Protein AF-A0A5N5HTT5-F1 (afdb_monomer_lite)

Organism: NCBI:txid2448454

Secondary structure (DSSP, 8-state):
----------PPPHHHHHHHHHTEEEEEEEEES----HHHHHHHHHTT------EEEEEEEEE---------

Sequence (72 aa):
MANNNIPYNFMPTKAEEEKARANMTVKNTFYYNFMPTKVEEDAATANNRKHLVTHTCVEIREFSETKDFLGS

pLDDT: mean 70.69, std 12.15, range [36.78, 88.06]

Foldseek 3Di:
DDPPCPPPPCPDDPVRVVVQVVQKDKDKDKDWPDDDDPVVCVVCVVVVHDDPTDIDIDIDIDRDPPPPDDDD

Radius of gyration: 24.93 Å; chains: 1; bounding box: 45×24×79 Å

Structure (mmCIF, N/CA/C/O backbone):
data_AF-A0A5N5HTT5-F1
#
_entry.id   AF-A0A5N5HTT5-F1
#
loop_
_atom_site.group_PDB
_atom_site.id
_atom_site.type_symbol
_atom_site.label_atom_id
_atom_site.label_alt_id
_atom_site.label_comp_id
_atom_site.label_asym_id
_atom_site.label_entity_id
_atom_site.label_seq_id
_atom_site.pdbx_PDB_ins_code
_atom_site.Cartn_x
_atom_site.Cartn_y
_atom_site.Cartn_z
_atom_site.occupancy
_atom_site.B_iso_or_equiv
_atom_site.auth_seq_id
_atom_site.auth_comp_id
_atom_site.auth_asym_id
_atom_site.auth_atom_id
_atom_site.pdbx_PDB_model_num
ATOM 1 N N . MET A 1 1 ? -4.179 2.287 -56.706 1.00 42.81 1 MET A N 1
ATOM 2 C CA . MET A 1 1 ? -3.730 1.104 -55.942 1.00 42.81 1 MET A CA 1
ATOM 3 C C . MET A 1 1 ? -3.120 1.628 -54.651 1.00 42.81 1 MET A C 1
ATOM 5 O O . MET A 1 1 ? -2.193 2.422 -54.743 1.00 42.81 1 MET A O 1
ATOM 9 N N . ALA A 1 2 ? -3.700 1.333 -53.486 1.00 45.28 2 ALA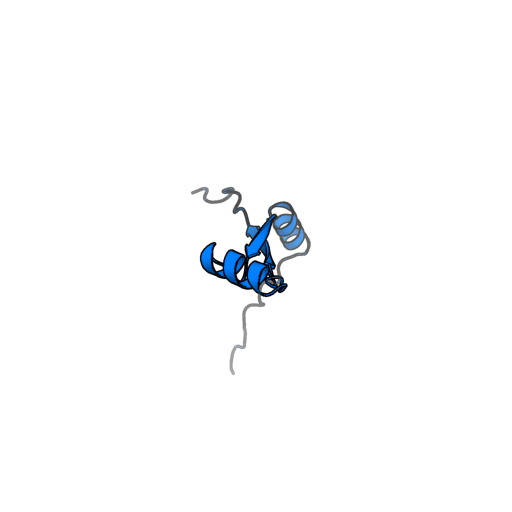 A N 1
ATOM 10 C CA . ALA A 1 2 ? -3.189 1.834 -52.209 1.00 45.28 2 ALA A CA 1
ATOM 11 C C . ALA A 1 2 ? -1.949 1.021 -51.802 1.00 45.28 2 ALA A C 1
ATOM 13 O O . ALA A 1 2 ? -2.015 -0.204 -51.721 1.00 45.28 2 ALA A O 1
ATOM 14 N N . ASN A 1 3 ? -0.816 1.697 -51.606 1.00 46.62 3 ASN A N 1
ATOM 15 C CA . ASN A 1 3 ? 0.392 1.098 -51.048 1.00 46.62 3 ASN A CA 1
ATOM 16 C C . ASN A 1 3 ? 0.180 0.922 -49.539 1.00 46.62 3 ASN A C 1
ATOM 18 O O . ASN A 1 3 ? 0.360 1.862 -48.770 1.00 46.62 3 ASN A O 1
ATOM 22 N N . ASN A 1 4 ? -0.227 -0.279 -49.135 1.00 53.72 4 ASN A N 1
ATOM 23 C CA . ASN A 1 4 ? -0.420 -0.653 -47.736 1.00 53.72 4 ASN A CA 1
ATOM 24 C C . ASN A 1 4 ? 0.903 -1.081 -47.071 1.00 53.72 4 ASN A C 1
ATOM 26 O O . ASN A 1 4 ? 0.928 -2.069 -46.339 1.00 53.72 4 ASN A O 1
ATOM 30 N N . ASN A 1 5 ? 2.002 -0.351 -47.297 1.00 57.94 5 ASN A N 1
ATOM 31 C CA . ASN A 1 5 ? 3.198 -0.457 -46.458 1.00 57.94 5 ASN A CA 1
ATOM 32 C C . ASN A 1 5 ? 2.919 0.214 -45.111 1.00 57.94 5 ASN A C 1
ATOM 34 O O . ASN A 1 5 ? 3.378 1.318 -44.821 1.00 57.94 5 ASN A O 1
ATOM 38 N N . ILE A 1 6 ? 2.142 -0.467 -44.279 1.00 59.03 6 ILE A N 1
ATOM 39 C CA . ILE A 1 6 ? 2.167 -0.225 -42.844 1.00 59.03 6 ILE A CA 1
ATOM 40 C C . ILE A 1 6 ? 3.526 -0.780 -42.393 1.00 59.03 6 ILE A C 1
ATOM 42 O O . ILE A 1 6 ? 3.757 -1.978 -42.584 1.00 59.03 6 ILE A O 1
ATOM 46 N N . PRO A 1 7 ? 4.468 0.042 -41.887 1.00 54.91 7 PRO A N 1
ATOM 47 C CA . PRO A 1 7 ? 5.716 -0.491 -41.366 1.00 54.91 7 PRO A CA 1
ATOM 48 C C . PRO A 1 7 ? 5.352 -1.478 -40.263 1.00 54.91 7 PRO A C 1
ATOM 50 O O . PRO A 1 7 ? 4.597 -1.137 -39.353 1.00 54.91 7 PRO A O 1
ATOM 53 N N . TYR A 1 8 ? 5.823 -2.719 -40.403 1.00 53.53 8 TYR A N 1
ATOM 54 C CA . TYR A 1 8 ? 5.666 -3.749 -39.387 1.00 53.53 8 TYR A CA 1
ATOM 55 C C . TYR A 1 8 ? 6.025 -3.127 -38.041 1.00 53.53 8 TYR A C 1
ATOM 57 O O . TYR A 1 8 ? 7.158 -2.681 -37.853 1.00 53.53 8 TYR A O 1
ATOM 65 N N . ASN A 1 9 ? 5.042 -3.068 -37.139 1.00 58.84 9 ASN A N 1
ATOM 66 C CA . ASN A 1 9 ? 5.274 -2.769 -35.738 1.00 58.84 9 ASN A CA 1
ATOM 67 C C . ASN A 1 9 ? 6.466 -3.618 -35.308 1.00 58.84 9 ASN A C 1
ATOM 69 O O . ASN A 1 9 ? 6.400 -4.847 -35.378 1.00 58.84 9 ASN A O 1
ATOM 73 N N . PHE A 1 10 ? 7.557 -2.949 -34.948 1.00 61.75 10 PHE A N 1
ATOM 74 C CA . PHE A 1 10 ? 8.777 -3.569 -34.464 1.00 61.75 10 PHE A CA 1
ATOM 75 C C . PHE A 1 10 ? 8.414 -4.269 -33.155 1.00 61.75 10 PHE A C 1
ATOM 77 O O . PHE A 1 10 ? 8.399 -3.658 -32.089 1.00 61.75 10 PHE A O 1
ATOM 84 N N . MET A 1 11 ? 7.975 -5.525 -33.252 1.00 62.25 11 MET A N 1
ATOM 85 C CA . MET A 1 11 ? 7.775 -6.354 -32.077 1.00 62.25 11 MET A CA 1
ATOM 86 C C . MET A 1 11 ? 9.170 -6.544 -31.487 1.00 62.25 11 MET A C 1
ATOM 88 O O . MET A 1 11 ? 10.045 -7.031 -32.212 1.00 62.25 11 MET A O 1
ATOM 92 N N . PRO A 1 12 ? 9.407 -6.114 -30.238 1.00 66.38 12 PRO A N 1
ATOM 93 C CA . PRO A 1 12 ? 10.713 -6.261 -29.626 1.00 66.38 12 PRO A CA 1
ATOM 94 C C . PRO A 1 12 ? 11.128 -7.730 -29.682 1.00 66.38 12 PRO A C 1
ATOM 96 O O . PRO A 1 12 ? 10.333 -8.650 -29.475 1.00 66.38 12 PRO A O 1
ATOM 99 N N . THR A 1 13 ? 12.384 -7.958 -30.036 1.00 75.56 13 THR A N 1
ATOM 100 C CA . THR A 1 13 ? 12.958 -9.297 -30.052 1.00 75.56 13 THR A CA 1
ATOM 101 C C . THR A 1 13 ? 12.994 -9.849 -28.627 1.00 75.56 13 THR A C 1
ATOM 103 O O . THR A 1 13 ? 13.109 -9.103 -27.656 1.00 75.56 13 THR A O 1
ATOM 106 N N . LYS A 1 14 ? 12.960 -11.179 -28.475 1.00 73.12 14 LYS A N 1
ATOM 107 C CA . LYS A 1 14 ? 13.040 -11.830 -27.151 1.00 73.12 14 LYS A CA 1
ATOM 108 C C . LYS A 1 14 ? 14.242 -11.351 -26.324 1.00 73.12 14 LYS A C 1
ATOM 110 O O . LYS A 1 14 ? 14.140 -11.240 -25.110 1.00 73.12 14 LYS A O 1
ATOM 115 N N . ALA A 1 15 ? 15.354 -11.041 -26.989 1.00 69.19 15 ALA A N 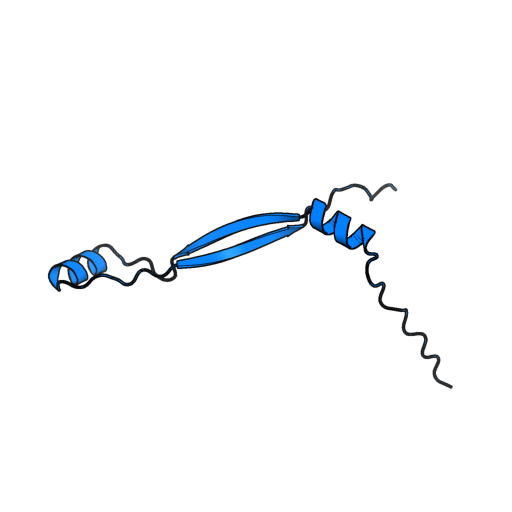1
ATOM 116 C CA . ALA A 1 15 ? 16.559 -10.519 -26.352 1.00 69.19 15 ALA A CA 1
ATOM 117 C C . ALA A 1 15 ? 16.379 -9.079 -25.833 1.00 69.19 15 ALA A C 1
ATOM 119 O O . ALA A 1 15 ? 16.876 -8.743 -24.761 1.00 69.19 15 ALA A O 1
ATOM 120 N N . GLU A 1 16 ? 15.648 -8.232 -26.561 1.00 68.12 16 GLU A N 1
ATOM 121 C CA . GLU A 1 16 ? 15.302 -6.874 -26.120 1.00 68.12 16 GLU A CA 1
ATOM 122 C C . GLU A 1 16 ? 14.306 -6.905 -24.955 1.00 68.12 16 GLU A C 1
ATOM 124 O O . GLU A 1 16 ? 14.471 -6.158 -23.991 1.00 68.12 16 GLU A O 1
ATOM 129 N N . GLU A 1 17 ? 13.328 -7.815 -24.987 1.00 69.25 17 GLU A N 1
ATOM 130 C CA . GLU A 1 17 ? 12.408 -8.042 -23.866 1.00 69.25 17 GLU A CA 1
ATOM 131 C C . GLU A 1 17 ? 13.141 -8.534 -22.609 1.00 69.25 17 GLU A C 1
ATOM 133 O 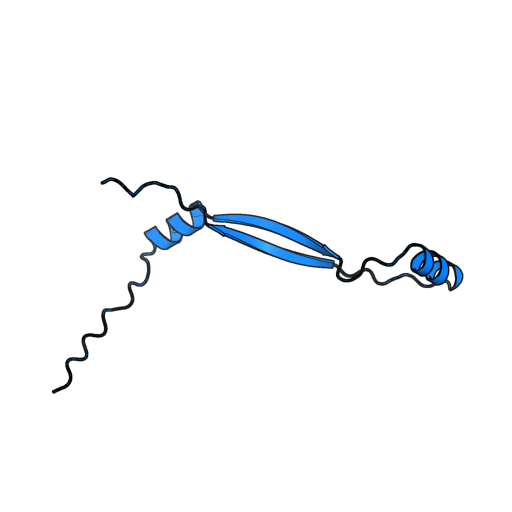O . GLU A 1 17 ? 12.846 -8.095 -21.496 1.00 69.25 17 GLU A O 1
ATOM 138 N N . GLU A 1 18 ? 14.109 -9.436 -22.766 1.00 68.12 18 GLU A N 1
ATOM 139 C CA . GLU A 1 18 ? 14.901 -9.978 -21.661 1.00 68.12 18 GLU A CA 1
ATOM 140 C C . GLU A 1 18 ? 15.847 -8.926 -21.067 1.00 68.12 18 GLU A C 1
ATOM 142 O O . GLU A 1 18 ? 15.913 -8.775 -19.846 1.00 68.12 18 GLU A O 1
ATOM 147 N N . LYS A 1 19 ? 16.494 -8.112 -21.911 1.00 67.62 19 LYS A N 1
ATOM 148 C CA . LYS A 1 19 ? 17.304 -6.966 -21.471 1.00 67.62 19 LYS A CA 1
ATOM 149 C C . LYS A 1 19 ? 16.458 -5.916 -20.743 1.00 67.62 19 LYS A C 1
ATOM 151 O O . LYS A 1 19 ? 16.880 -5.398 -19.711 1.00 67.62 19 LYS A O 1
ATOM 156 N N . ALA A 1 20 ? 15.246 -5.637 -21.228 1.00 65.38 20 ALA A N 1
ATOM 157 C CA . ALA A 1 20 ? 14.314 -4.732 -20.559 1.00 65.38 20 ALA A CA 1
ATOM 158 C C . ALA A 1 20 ? 13.882 -5.263 -19.183 1.00 65.38 20 ALA A C 1
ATOM 160 O O . ALA A 1 20 ? 13.792 -4.491 -18.232 1.00 65.38 20 ALA A O 1
ATOM 161 N N . ARG A 1 21 ? 13.671 -6.580 -19.048 1.00 64.94 21 ARG A N 1
ATOM 162 C CA . ARG A 1 21 ? 13.386 -7.223 -17.753 1.00 64.94 21 ARG A CA 1
ATOM 163 C C . ARG A 1 21 ? 14.578 -7.173 -16.801 1.00 64.94 21 ARG A C 1
ATOM 165 O O . ARG A 1 21 ? 14.371 -6.962 -15.611 1.00 64.94 21 ARG A O 1
ATOM 172 N N . ALA A 1 22 ? 15.799 -7.344 -17.306 1.00 68.88 22 ALA A N 1
ATOM 173 C CA . ALA A 1 22 ? 17.017 -7.280 -16.498 1.00 68.88 22 ALA A CA 1
ATOM 174 C C . ALA A 1 22 ? 17.282 -5.871 -15.929 1.00 68.88 22 ALA A C 1
ATOM 176 O O . ALA A 1 22 ? 17.804 -5.750 -14.825 1.00 68.88 22 ALA A O 1
ATOM 177 N N . ASN A 1 23 ? 16.867 -4.819 -16.643 1.00 65.88 23 ASN A N 1
ATOM 178 C CA . ASN A 1 23 ? 17.017 -3.414 -16.232 1.00 65.88 23 ASN A CA 1
ATOM 179 C C . ASN A 1 23 ? 15.797 -2.848 -15.475 1.00 65.88 23 ASN A C 1
ATOM 181 O O . ASN A 1 23 ? 15.718 -1.636 -15.227 1.00 65.88 23 ASN A O 1
ATOM 185 N N . MET A 1 24 ? 14.832 -3.704 -15.128 1.00 68.25 24 MET A N 1
ATOM 186 C CA . MET A 1 24 ? 13.601 -3.312 -14.452 1.00 68.25 24 MET A CA 1
ATOM 187 C C . MET A 1 24 ? 13.771 -3.423 -12.937 1.00 68.25 24 MET A C 1
ATOM 189 O O . MET A 1 24 ? 13.925 -4.516 -12.391 1.00 68.25 24 MET A O 1
ATOM 193 N N . THR A 1 25 ? 13.693 -2.290 -12.243 1.00 76.62 25 THR A N 1
ATOM 194 C CA . THR A 1 25 ? 13.627 -2.287 -10.779 1.00 76.62 25 THR A CA 1
ATOM 195 C C . THR A 1 25 ? 12.169 -2.434 -10.360 1.00 76.62 25 THR A C 1
ATOM 197 O O . THR A 1 25 ? 11.311 -1.665 -10.795 1.00 76.62 25 THR A O 1
ATOM 200 N N . VAL A 1 26 ? 11.874 -3.427 -9.519 1.00 75.75 26 VAL A N 1
ATOM 201 C CA . VAL A 1 26 ? 10.529 -3.644 -8.967 1.00 75.75 26 VAL A CA 1
ATOM 202 C C . VAL A 1 26 ? 10.505 -3.163 -7.523 1.00 75.75 26 VAL A C 1
ATOM 204 O O . VAL A 1 26 ? 11.277 -3.640 -6.690 1.00 75.75 26 VAL A O 1
ATOM 207 N N . LYS A 1 27 ? 9.608 -2.226 -7.216 1.00 79.19 27 LYS A N 1
ATOM 208 C CA . LYS A 1 27 ? 9.403 -1.695 -5.869 1.00 79.19 27 LYS A CA 1
ATOM 209 C C . LYS A 1 27 ? 7.952 -1.875 -5.447 1.00 79.19 27 LYS A C 1
ATOM 211 O O . LYS A 1 27 ? 7.042 -1.351 -6.082 1.00 79.19 27 LYS A O 1
ATOM 216 N N . ASN A 1 28 ? 7.744 -2.549 -4.320 1.00 80.81 28 ASN A N 1
ATOM 217 C CA . ASN A 1 28 ? 6.423 -2.681 -3.709 1.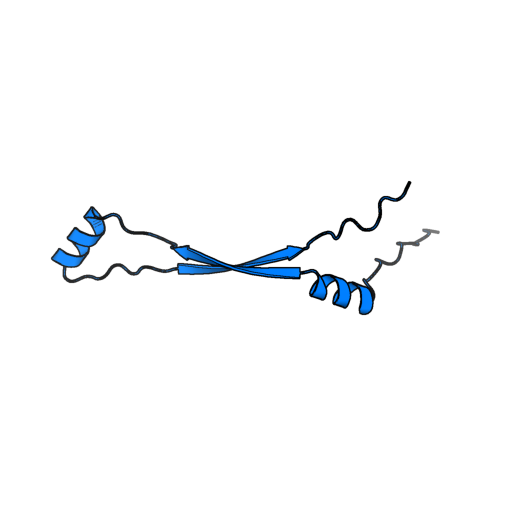00 80.81 28 ASN A CA 1
ATOM 218 C C . ASN A 1 28 ? 6.200 -1.549 -2.707 1.00 80.81 28 ASN A C 1
ATOM 220 O O . ASN A 1 28 ? 7.036 -1.317 -1.833 1.00 80.81 28 ASN A O 1
ATOM 224 N N . THR A 1 29 ? 5.074 -0.850 -2.832 1.00 77.88 29 THR A N 1
ATOM 225 C CA . THR A 1 29 ? 4.681 0.236 -1.926 1.00 77.88 29 THR A CA 1
ATOM 226 C C . THR A 1 29 ? 3.272 -0.019 -1.403 1.00 77.88 29 THR A C 1
ATOM 228 O O . THR A 1 29 ? 2.383 -0.409 -2.157 1.00 77.88 29 THR A O 1
ATOM 231 N N . PHE A 1 30 ? 3.063 0.203 -0.106 1.00 80.31 30 PHE A N 1
ATOM 232 C CA . PHE A 1 30 ? 1.761 0.049 0.539 1.00 80.31 30 PHE A CA 1
ATOM 233 C C . PHE A 1 30 ? 1.158 1.420 0.834 1.00 80.31 30 PHE A C 1
ATOM 235 O O . PHE A 1 30 ? 1.813 2.266 1.442 1.00 80.31 30 PHE A O 1
ATOM 242 N N . TYR A 1 31 ? -0.098 1.617 0.446 1.00 77.81 31 TYR A N 1
ATOM 243 C CA . TYR A 1 31 ? -0.873 2.811 0.772 1.00 77.81 31 TYR A CA 1
ATOM 244 C C . TYR A 1 31 ? -2.038 2.421 1.672 1.00 77.81 31 TYR A C 1
ATOM 246 O O . TYR A 1 31 ? -2.788 1.499 1.355 1.00 77.81 31 TYR A O 1
ATOM 254 N N . TYR A 1 32 ? -2.210 3.115 2.794 1.00 75.81 32 TYR A N 1
ATOM 255 C CA . TYR A 1 32 ? -3.420 2.977 3.599 1.00 75.81 32 TYR A CA 1
ATOM 256 C C . TYR A 1 32 ? -4.564 3.700 2.885 1.00 75.81 32 TYR A C 1
ATOM 258 O O . TYR A 1 32 ? -4.438 4.878 2.562 1.00 75.81 32 TYR A O 1
ATOM 266 N N . ASN A 1 33 ? -5.671 3.001 2.630 1.00 70.50 33 ASN A N 1
ATOM 267 C CA . ASN A 1 33 ? -6.822 3.575 1.924 1.00 70.50 33 ASN A CA 1
ATOM 268 C C . ASN A 1 33 ? -7.548 4.618 2.780 1.00 70.50 33 ASN A C 1
ATOM 270 O O . ASN A 1 33 ? -8.124 5.569 2.261 1.00 70.50 33 ASN A O 1
ATOM 274 N N . PHE A 1 34 ? -7.514 4.430 4.099 1.00 72.19 34 PHE A N 1
ATOM 275 C CA . PHE A 1 34 ? -8.002 5.383 5.079 1.00 72.19 34 PHE A CA 1
ATOM 276 C C . PHE A 1 34 ? -7.220 5.183 6.373 1.00 72.19 34 PHE A C 1
ATOM 278 O O . PHE A 1 34 ? -7.170 4.071 6.905 1.00 72.19 34 PHE A O 1
ATOM 285 N N . MET A 1 35 ? -6.587 6.247 6.858 1.00 75.44 35 MET A N 1
ATOM 286 C CA . MET A 1 35 ? -5.924 6.253 8.154 1.00 75.44 35 MET A CA 1
ATOM 287 C C . MET A 1 35 ? -6.828 7.039 9.111 1.00 75.44 35 MET A C 1
ATOM 289 O O . MET A 1 35 ? -6.951 8.252 8.932 1.00 75.44 35 MET A O 1
ATOM 293 N N . PRO A 1 36 ? -7.520 6.369 10.051 1.00 78.31 36 PRO A N 1
ATOM 294 C CA . PRO A 1 36 ? -8.433 7.049 10.957 1.00 78.31 36 PRO A CA 1
ATOM 295 C C . PRO A 1 36 ? -7.675 8.063 11.812 1.00 78.31 36 PRO A C 1
ATOM 297 O O . PRO A 1 36 ? -6.523 7.863 12.200 1.00 78.31 36 PRO A O 1
ATOM 300 N N . THR A 1 37 ? -8.333 9.177 12.101 1.00 83.75 37 THR A N 1
ATOM 301 C CA . THR A 1 37 ? -7.825 10.168 13.044 1.00 83.75 37 THR A CA 1
ATOM 302 C C . THR A 1 37 ? -7.893 9.621 14.469 1.00 83.75 37 THR A C 1
ATOM 304 O O . THR A 1 37 ? -8.718 8.764 14.788 1.00 83.75 37 THR A O 1
ATOM 307 N N . LYS A 1 38 ? -7.078 10.175 15.373 1.00 85.56 38 LYS A N 1
ATOM 308 C CA . LYS A 1 38 ? -7.084 9.782 16.792 1.00 85.56 38 LYS A CA 1
ATOM 309 C C . LYS A 1 38 ? -8.482 9.867 17.424 1.00 85.56 38 LYS A C 1
ATOM 311 O O . LYS A 1 38 ? -8.876 8.987 18.177 1.00 85.56 38 LYS A O 1
ATOM 316 N N . VAL A 1 39 ? -9.253 10.900 17.074 1.00 87.56 39 VAL A N 1
ATOM 317 C CA . VAL A 1 39 ? -10.625 11.088 17.576 1.00 87.56 39 VAL A CA 1
ATOM 318 C C . VAL A 1 39 ? -11.546 9.961 17.106 1.00 87.56 39 VAL A C 1
ATOM 320 O O . VAL A 1 39 ? -12.368 9.466 17.875 1.00 87.56 39 VAL A O 1
ATOM 323 N N . GLU A 1 40 ? -11.404 9.527 15.855 1.00 83.94 40 GLU A N 1
ATOM 324 C CA . GLU A 1 40 ? -12.171 8.404 15.324 1.00 83.94 40 GLU A CA 1
ATOM 325 C C . GLU A 1 40 ? -11.759 7.088 15.992 1.00 83.94 40 GLU A C 1
ATOM 327 O O . GLU A 1 40 ? -12.632 6.271 16.289 1.00 83.94 40 GLU A O 1
ATOM 332 N N . GLU A 1 41 ? -10.467 6.858 16.245 1.00 85.50 41 GLU A N 1
ATOM 333 C CA . GLU A 1 41 ? -9.978 5.671 16.966 1.00 85.50 41 GLU A CA 1
ATOM 334 C C . GLU A 1 41 ? -10.513 5.595 18.399 1.00 85.50 41 GLU A C 1
ATOM 336 O O . GLU A 1 41 ? -11.008 4.543 18.821 1.00 85.50 41 GLU A O 1
ATOM 341 N N . ASP A 1 42 ? -10.482 6.715 19.120 1.00 86.19 42 ASP A N 1
ATOM 342 C CA . ASP A 1 42 ? -10.994 6.813 20.4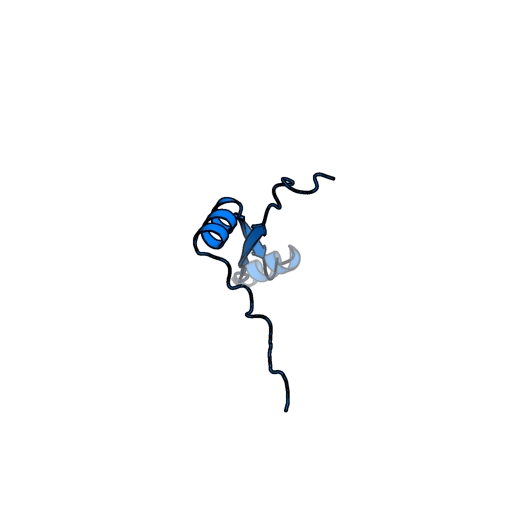87 1.00 86.19 42 ASP A CA 1
ATOM 343 C C . ASP A 1 42 ? -12.510 6.543 20.515 1.00 86.19 42 ASP A C 1
ATOM 345 O O . ASP A 1 42 ? -13.003 5.774 21.347 1.00 86.19 42 ASP A O 1
ATOM 349 N N . ALA A 1 43 ? -13.258 7.088 19.547 1.00 86.69 43 ALA A N 1
ATOM 350 C CA . ALA A 1 43 ? -14.691 6.841 19.408 1.00 86.69 43 ALA A CA 1
ATOM 351 C C . ALA A 1 43 ? -15.009 5.378 19.051 1.00 86.69 43 ALA A C 1
ATOM 353 O O . ALA A 1 43 ? -15.960 4.807 19.589 1.00 86.69 43 ALA A O 1
ATOM 354 N N . ALA A 1 44 ? -14.237 4.742 18.166 1.00 83.88 44 ALA A N 1
ATOM 355 C CA . ALA A 1 44 ? -14.435 3.334 17.824 1.00 83.88 44 ALA A CA 1
ATOM 356 C C . ALA A 1 44 ? -14.154 2.420 19.024 1.00 83.88 44 ALA A C 1
ATOM 358 O O . ALA A 1 44 ? -14.970 1.548 19.330 1.00 83.88 44 ALA A O 1
ATOM 359 N N . THR A 1 45 ? -13.072 2.690 19.758 1.00 83.88 45 THR A N 1
ATOM 360 C CA . THR A 1 45 ? -12.695 1.958 20.975 1.00 83.88 45 THR A CA 1
ATOM 361 C C . THR A 1 45 ? -13.773 2.072 22.050 1.00 83.88 45 THR A C 1
ATOM 363 O O . THR A 1 45 ? -14.207 1.056 22.590 1.00 83.88 45 THR A O 1
ATOM 366 N N . ALA A 1 46 ? -14.286 3.283 22.297 1.00 88.06 46 ALA A N 1
ATOM 367 C CA . ALA A 1 46 ? -15.385 3.515 23.238 1.00 88.06 46 ALA A CA 1
ATOM 368 C C . ALA A 1 46 ? -16.675 2.765 22.856 1.00 88.06 46 ALA A C 1
ATOM 370 O O . ALA A 1 46 ? -17.464 2.397 23.723 1.00 88.06 46 ALA A O 1
ATOM 371 N N . ASN A 1 47 ? -16.875 2.499 21.562 1.00 85.06 47 ASN A N 1
ATOM 372 C CA . ASN A 1 47 ? -18.013 1.750 21.034 1.00 85.06 47 ASN A CA 1
ATOM 373 C C . ASN A 1 47 ? -17.746 0.238 20.874 1.00 85.06 47 ASN A C 1
ATOM 375 O O . ASN A 1 47 ? -18.567 -0.451 20.265 1.00 85.06 47 ASN A O 1
ATOM 379 N N . ASN A 1 48 ? -16.621 -0.297 21.377 1.00 84.81 48 ASN A N 1
ATOM 380 C CA . ASN A 1 48 ? -16.187 -1.689 21.155 1.00 84.81 48 ASN A CA 1
ATOM 381 C C . ASN A 1 48 ? -16.132 -2.088 19.664 1.00 84.81 48 ASN A C 1
ATOM 383 O O . ASN A 1 48 ? -16.352 -3.242 19.292 1.00 84.81 48 ASN A O 1
ATOM 387 N N . ARG A 1 49 ? -15.835 -1.128 18.785 1.00 78.56 49 ARG A N 1
ATOM 388 C CA . ARG A 1 49 ? -15.656 -1.338 17.345 1.00 78.56 49 ARG A CA 1
ATOM 389 C C . ARG A 1 49 ? -14.180 -1.189 16.989 1.00 78.56 49 ARG A C 1
ATOM 391 O O . ARG A 1 49 ? -13.469 -0.378 17.570 1.00 78.56 49 ARG A O 1
ATOM 398 N N . LYS A 1 50 ? -13.719 -1.962 16.006 1.00 74.94 50 LYS A N 1
ATOM 399 C CA . LYS A 1 50 ? -12.398 -1.776 15.391 1.00 74.94 50 LYS A CA 1
ATOM 400 C C . LYS A 1 50 ? -12.568 -1.062 14.060 1.00 74.94 50 LYS A C 1
ATOM 402 O O . LYS A 1 50 ? -13.455 -1.427 13.288 1.00 74.94 50 LYS A O 1
ATOM 407 N N . HIS A 1 51 ? -11.708 -0.087 13.783 1.00 71.06 51 HIS A N 1
ATOM 408 C CA . HIS A 1 51 ? -11.626 0.483 12.442 1.00 71.06 51 HIS A CA 1
ATOM 409 C C . HIS A 1 51 ? -11.099 -0.560 11.470 1.00 71.06 51 HIS A C 1
ATOM 411 O O . HIS A 1 51 ? -10.081 -1.207 11.722 1.00 71.06 51 HIS A O 1
ATOM 417 N N . LEU A 1 52 ? -11.799 -0.721 10.351 1.00 69.06 52 LEU A N 1
ATOM 418 C CA . LEU A 1 52 ? -11.313 -1.540 9.255 1.00 69.06 52 LEU A CA 1
ATOM 419 C C . LEU A 1 52 ? -10.273 -0.728 8.479 1.00 69.06 52 LEU A C 1
ATOM 421 O O . LEU A 1 52 ? -10.599 -0.012 7.534 1.00 69.06 52 LEU A O 1
ATOM 425 N N . VAL A 1 53 ? -9.014 -0.834 8.894 1.00 71.31 53 VAL A N 1
ATOM 426 C CA . VAL A 1 53 ? -7.897 -0.269 8.138 1.00 71.31 53 VAL A CA 1
ATOM 427 C C . VAL A 1 53 ? -7.622 -1.193 6.958 1.00 71.31 53 VAL A C 1
ATOM 429 O O . VAL A 1 53 ? -7.175 -2.327 7.128 1.00 71.31 53 VAL A O 1
ATOM 432 N N . THR A 1 54 ? -7.908 -0.716 5.750 1.00 76.44 54 THR A N 1
ATOM 433 C CA . THR A 1 54 ? -7.528 -1.410 4.516 1.00 76.44 54 THR A CA 1
ATOM 434 C C . THR A 1 54 ? -6.290 -0.751 3.923 1.00 76.44 54 THR A C 1
ATOM 436 O O . THR A 1 54 ? -6.121 0.468 3.997 1.00 76.44 54 THR A O 1
ATOM 439 N N . HIS A 1 55 ? -5.406 -1.561 3.348 1.00 77.12 55 HIS A N 1
ATOM 440 C CA . HIS A 1 55 ? -4.240 -1.084 2.619 1.00 77.12 55 HIS A CA 1
ATOM 441 C C . HIS A 1 55 ? -4.235 -1.674 1.212 1.00 77.12 55 HIS A C 1
ATOM 443 O O . HIS A 1 55 ? -4.675 -2.803 0.995 1.00 77.12 55 HIS A O 1
ATOM 449 N N . THR A 1 56 ? -3.726 -0.898 0.267 1.00 81.69 56 THR A N 1
ATOM 450 C CA . THR A 1 56 ? -3.539 -1.298 -1.123 1.00 81.69 56 THR A CA 1
ATOM 451 C C . THR A 1 56 ? -2.048 -1.469 -1.379 1.00 81.69 56 THR A C 1
ATOM 453 O O . THR A 1 56 ? -1.257 -0.561 -1.115 1.00 81.69 56 THR A O 1
ATOM 456 N N . CYS A 1 57 ? -1.659 -2.644 -1.874 1.00 82.62 57 CYS A N 1
ATOM 457 C CA . CYS A 1 57 ? -0.307 -2.897 -2.362 1.00 82.62 57 CYS A CA 1
ATOM 458 C C . CYS A 1 57 ? -0.225 -2.465 -3.827 1.00 82.62 57 CYS A C 1
ATOM 460 O O . CYS A 1 57 ? -1.037 -2.898 -4.645 1.00 82.62 57 CYS A O 1
ATOM 462 N N . VAL A 1 58 ? 0.749 -1.620 -4.149 1.00 82.19 58 VAL A N 1
ATOM 463 C CA . VAL A 1 58 ? 1.042 -1.189 -5.515 1.00 82.19 58 VAL A CA 1
ATOM 464 C C . VAL A 1 58 ? 2.455 -1.632 -5.862 1.00 82.19 58 VAL A C 1
ATOM 466 O O . VAL A 1 58 ? 3.414 -1.310 -5.157 1.00 82.19 58 VAL A O 1
ATOM 469 N N . GLU A 1 59 ? 2.576 -2.366 -6.964 1.00 84.50 59 GLU A N 1
ATOM 470 C CA . GLU A 1 59 ? 3.858 -2.728 -7.556 1.00 84.50 59 GLU A CA 1
ATOM 471 C C . GLU A 1 59 ? 4.245 -1.658 -8.579 1.00 84.50 59 GLU A C 1
ATOM 473 O O . GLU A 1 59 ? 3.558 -1.456 -9.582 1.00 84.50 59 GLU A O 1
ATOM 478 N N . ILE A 1 60 ? 5.340 -0.954 -8.311 1.00 80.81 60 ILE A N 1
ATOM 479 C CA . ILE A 1 60 ? 5.904 0.053 -9.204 1.00 80.81 60 ILE A CA 1
ATOM 480 C C . ILE A 1 60 ? 7.075 -0.595 -9.937 1.00 80.81 60 ILE A C 1
ATOM 482 O O . ILE A 1 60 ? 8.017 -1.092 -9.317 1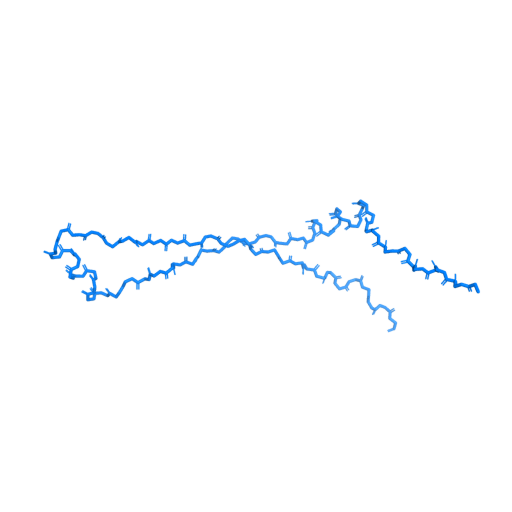.00 80.81 60 ILE A O 1
ATOM 486 N N . ARG A 1 61 ? 7.001 -0.597 -11.268 1.00 81.44 61 ARG A N 1
ATOM 487 C CA . ARG A 1 61 ? 8.061 -1.091 -12.148 1.00 81.44 61 ARG A CA 1
ATOM 488 C C . ARG A 1 61 ? 8.737 0.102 -12.799 1.00 81.44 61 ARG A C 1
ATOM 490 O O . ARG A 1 61 ? 8.133 0.772 -13.633 1.00 81.44 61 ARG A O 1
ATOM 497 N N . GLU A 1 62 ? 9.969 0.372 -12.395 1.00 77.94 62 GLU A N 1
ATOM 498 C CA . GLU A 1 62 ? 10.775 1.450 -12.955 1.00 77.94 62 GLU A CA 1
ATOM 499 C C . GLU A 1 62 ? 11.737 0.870 -13.988 1.00 77.94 62 GLU A C 1
ATOM 501 O O . GLU A 1 62 ? 12.562 0.001 -13.688 1.00 77.94 62 GLU A O 1
ATOM 506 N N . PHE A 1 63 ? 11.620 1.355 -15.222 1.00 73.56 63 PHE A N 1
ATOM 507 C CA . PHE A 1 63 ? 12.597 1.088 -16.265 1.00 73.56 63 PHE A CA 1
ATOM 508 C C . PHE A 1 63 ? 13.747 2.071 -16.091 1.00 73.56 63 PHE A C 1
ATOM 510 O O . PHE A 1 63 ? 13.565 3.280 -16.228 1.00 73.56 63 PHE A O 1
ATOM 517 N N . SER A 1 64 ? 14.932 1.556 -15.776 1.00 66.06 64 SER A N 1
ATOM 518 C CA . SER A 1 64 ? 16.136 2.371 -15.847 1.00 66.06 64 SER A CA 1
ATOM 519 C C . SER A 1 64 ? 16.584 2.432 -17.307 1.00 66.06 64 SER A C 1
ATOM 521 O O . SER A 1 64 ? 17.003 1.431 -17.891 1.00 66.06 64 SER A O 1
ATOM 523 N N . GLU A 1 65 ? 16.465 3.604 -17.932 1.00 63.41 65 GLU A N 1
ATOM 524 C CA . GLU A 1 65 ? 17.200 3.881 -19.163 1.00 63.41 65 GLU A CA 1
ATOM 525 C C . GLU A 1 65 ? 18.685 3.924 -18.796 1.00 63.41 65 GLU A C 1
ATOM 527 O O . GLU A 1 65 ? 19.209 4.935 -18.321 1.00 63.41 65 GLU A O 1
ATOM 532 N N . THR A 1 66 ? 19.382 2.801 -18.964 1.00 56.62 66 THR A N 1
ATOM 533 C CA . THR A 1 66 ? 20.842 2.814 -19.034 1.00 56.62 66 THR A CA 1
ATOM 534 C C . THR A 1 66 ? 21.215 3.778 -20.155 1.00 56.62 66 THR A C 1
ATOM 536 O O . THR A 1 66 ? 20.898 3.507 -21.314 1.00 56.62 66 THR A O 1
ATOM 539 N N . LYS A 1 67 ? 21.824 4.920 -19.798 1.00 57.38 67 LYS A N 1
ATOM 540 C CA . LYS A 1 67 ? 22.300 5.989 -20.695 1.00 57.38 67 LYS A CA 1
ATOM 541 C C . LYS A 1 67 ? 23.472 5.537 -21.577 1.00 57.38 67 LYS A C 1
ATOM 543 O O . LYS A 1 67 ? 24.474 6.231 -21.700 1.00 57.38 67 LYS A O 1
ATOM 548 N N . ASP A 1 68 ? 23.326 4.404 -22.235 1.00 59.03 68 ASP A N 1
ATOM 549 C CA . ASP A 1 68 ? 24.272 3.909 -23.216 1.00 59.03 68 ASP A CA 1
ATOM 550 C C . ASP A 1 68 ? 23.591 4.024 -24.576 1.00 59.03 68 ASP A C 1
ATOM 552 O O . ASP A 1 68 ? 23.074 3.027 -25.062 1.00 59.03 68 ASP A O 1
ATOM 556 N N . PHE A 1 69 ? 23.481 5.247 -25.114 1.00 53.84 69 PHE A N 1
ATOM 557 C CA . PHE A 1 69 ? 23.430 5.588 -26.553 1.00 53.84 69 PHE A CA 1
ATOM 558 C C . PHE A 1 69 ? 22.848 6.996 -26.786 1.00 53.84 69 PHE A C 1
ATOM 560 O O . PHE A 1 69 ? 21.739 7.167 -27.274 1.00 53.84 69 PHE A O 1
ATOM 567 N N . LEU A 1 70 ? 23.636 8.032 -26.512 1.00 49.06 70 LEU A N 1
ATOM 568 C CA . LEU A 1 70 ? 23.674 9.205 -27.392 1.00 49.06 70 LEU A CA 1
ATOM 569 C C . LEU A 1 70 ? 25.147 9.559 -27.583 1.00 49.06 70 LEU A C 1
ATOM 571 O O . LEU A 1 70 ? 25.657 10.543 -27.060 1.00 49.06 70 LEU A O 1
ATOM 575 N N . GLY A 1 71 ? 25.848 8.665 -28.280 1.00 51.41 71 GLY A N 1
ATOM 576 C CA . GLY A 1 71 ? 27.076 9.032 -28.961 1.00 51.41 71 GLY A CA 1
ATOM 577 C C . GLY A 1 71 ? 26.701 9.789 -30.228 1.00 51.41 71 GLY A C 1
ATOM 578 O O . GLY A 1 71 ? 26.242 9.174 -31.189 1.00 51.41 71 GLY A O 1
ATOM 579 N N . SER A 1 72 ? 26.877 11.106 -30.207 1.00 36.78 72 SER A N 1
ATOM 580 C CA . SER A 1 72 ? 27.264 11.902 -31.370 1.00 36.78 72 SER A CA 1
ATOM 581 C C . SER A 1 72 ? 27.952 13.176 -30.915 1.00 36.78 72 SER A C 1
ATOM 583 O O . SER A 1 72 ? 27.559 13.718 -29.860 1.00 36.78 72 SER A O 1
#